Protein 2CXY (pdb70)

Foldseek 3Di:
DAFPVCLCVPDPPPCSVVVSVVQQVVVVVVDHDTGFDAQVPGRDNVVVLVVVCVVQPHLVSCVVVVCLLVSCVVRVQDNDPSSSVSSSVCCVVRPRVVCCCPVVVDDPPPPDD

GO terms:
  GO:0005634 nucleus (C, EXP)
  GO:0003677 DNA binding (F, IDA)
  GO:0005654 nucleoplasm (C, TAS)
  GO:0005515 protein binding (F, IPI)
  GO:0005654 nucleoplasm (C, IDA)
  GO:0016514 SWI/SNF complex (C, IDA)

Sequence (113 aa):
GEKITKVYELGNEPERKLWVDRYLTFEERGSPVSSLPAVGKKPLDLFRLYVCVKEIGGLAQVNKNKKWRELATNLNVGTSSSAASSLKKQYIQYLFAFECKIERGEEPPPEVF

Solvent-accessible surface area: 7143 Å² total

Structure (mmCIF, N/CA/C/O backbone):
data_2CXY
#
_entry.id   2CXY
#
_cell.length_a   68.870
_cell.length_b   68.870
_cell.length_c   46.204
_cell.angle_alpha   90.00
_cell.angle_beta   90.00
_cell.angle_gamma   120.00
#
_symmetry.space_group_name_H-M   'P 65'
#
loop_
_entity.id
_entity.type
_entity.pdbx_description
1 polymer 'BAF250b subunit'
2 water water
#
loop_
_atom_site.group_PDB
_atom_site.id
_atom_site.type_symbol
_atom_site.label_atom_id
_atom_site.label_alt_id
_atom_site.label_comp_id
_atom_site.label_asym_id
_atom_site.label_entity_id
_atom_site.label_seq_id
_atom_site.pdbx_PDB_ins_code
_atom_site.Cartn_x
_atom_site.Cartn_y
_atom_site.Cartn_z
_atom_site.occupancy
_atom_site.B_iso_or_equiv
_atom_site.auth_seq_id
_atom_site.auth_comp_id
_atom_site.auth_asym_id
_atom_site.auth_atom_id
_atom_site.pdbx_PDB_model_num
ATOM 1 N N . GLY A 1 7 ? 63.031 29.176 11.185 1.00 43.76 1 GLY A N 1
ATOM 2 C CA . GLY A 1 7 ? 64.286 28.606 10.616 1.00 42.22 1 GLY A CA 1
ATOM 3 C C . GLY A 1 7 ? 64.072 27.866 9.305 1.00 41.50 1 GLY A C 1
ATOM 4 O O . GLY A 1 7 ? 64.660 26.805 9.081 1.00 42.71 1 GLY A O 1
ATOM 5 N N . GLU A 1 8 ? 63.227 28.414 8.437 1.00 37.97 2 GLU A N 1
ATOM 6 C CA . GLU A 1 8 ? 62.958 27.787 7.144 1.00 34.68 2 GLU A CA 1
ATOM 7 C C . GLU A 1 8 ? 63.870 28.404 6.088 1.00 31.20 2 GLU A C 1
ATOM 8 O O . GLU A 1 8 ? 64.158 29.599 6.137 1.00 28.84 2 GLU A O 1
ATOM 14 N N . LYS A 1 9 ? 64.328 27.591 5.140 1.00 28.11 3 LYS A N 1
ATOM 15 C CA . LYS A 1 9 ? 65.202 28.079 4.068 1.00 26.95 3 LYS A CA 1
ATOM 16 C C . LYS A 1 9 ? 64.394 29.016 3.169 1.00 24.29 3 LYS A C 1
ATOM 17 O O . LYS A 1 9 ? 63.207 28.779 2.936 1.00 22.43 3 LYS A O 1
ATOM 23 N N . ILE A 1 10 ? 65.038 30.058 2.645 1.00 20.61 4 ILE A N 1
ATOM 24 C CA . ILE A 1 10 ? 64.336 31.019 1.787 1.00 19.88 4 ILE A CA 1
ATOM 25 C C . ILE A 1 10 ? 63.737 30.356 0.539 1.00 19.69 4 ILE A C 1
ATOM 26 O O . ILE A 1 10 ? 62.737 30.845 0.008 1.00 19.58 4 ILE A O 1
ATOM 31 N N . THR A 1 11 ? 64.313 29.240 0.085 1.00 19.35 5 THR A N 1
ATOM 32 C CA . THR A 1 11 ? 63.780 28.563 -1.101 1.00 21.09 5 THR A CA 1
ATOM 33 C C . THR A 1 11 ? 62.334 28.142 -0.883 1.00 20.77 5 THR A C 1
ATOM 34 O O . THR A 1 11 ? 61.600 27.938 -1.844 1.00 18.83 5 THR A O 1
ATOM 38 N N . LYS A 1 12 ? 61.918 28.008 0.373 1.00 20.42 6 LYS A N 1
ATOM 39 C CA . LYS A 1 12 ? 60.540 27.624 0.658 1.00 21.74 6 LYS A CA 1
ATOM 40 C C . LYS A 1 12 ? 59.548 28.642 0.109 1.00 20.20 6 LYS A C 1
ATOM 41 O O . LYS A 1 12 ? 58.384 28.313 -0.129 1.00 20.50 6 LYS A O 1
ATOM 47 N N . VAL A 1 13 ? 59.988 29.880 -0.105 1.00 18.13 7 VAL A N 1
ATOM 48 C CA . VAL A 1 13 ? 59.061 30.886 -0.604 1.00 18.01 7 VAL A CA 1
ATOM 49 C C . VAL A 1 13 ? 58.609 30.562 -2.030 1.00 18.02 7 VAL A C 1
ATOM 50 O O .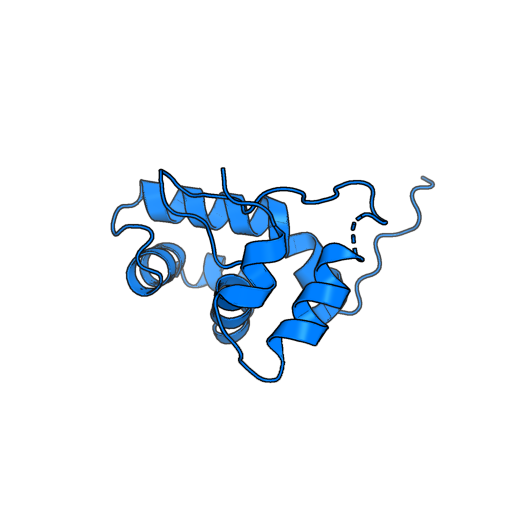 VAL A 1 13 ? 57.536 30.995 -2.450 1.00 18.75 7 VAL A O 1
ATOM 54 N N . TYR A 1 14 ? 59.409 29.800 -2.776 1.00 16.95 8 TYR A N 1
ATOM 55 C CA . TYR A 1 14 ? 58.994 29.413 -4.131 1.00 17.78 8 TYR A CA 1
ATOM 56 C C . TYR A 1 14 ? 57.911 28.345 -4.035 1.00 20.38 8 TYR A C 1
ATOM 57 O O . TYR A 1 14 ? 57.099 28.184 -4.949 1.00 21.52 8 TYR A O 1
ATOM 66 N N . GLU A 1 15 ? 57.911 27.620 -2.919 1.00 20.90 9 GLU A N 1
ATOM 67 C CA . GLU A 1 15 ? 56.989 26.505 -2.701 1.00 23.95 9 GLU A CA 1
ATOM 68 C C . GLU A 1 15 ? 55.704 26.795 -1.939 1.00 23.10 9 GLU A C 1
ATOM 69 O O . GLU A 1 15 ? 54.806 25.949 -1.921 1.00 24.71 9 GLU A O 1
ATOM 75 N N . LEU A 1 16 ? 55.606 27.959 -1.302 1.00 19.70 10 LEU A N 1
ATOM 76 C CA . LEU A 1 16 ? 54.411 28.286 -0.527 1.00 21.17 10 LEU A CA 1
ATOM 77 C C . LEU A 1 16 ? 53.146 28.457 -1.349 1.00 21.99 10 LEU A C 1
ATOM 78 O O . LEU A 1 16 ? 52.042 28.455 -0.801 1.00 24.55 10 LEU A O 1
ATOM 83 N N . GLY A 1 17 ? 53.317 28.601 -2.658 1.00 21.18 11 GLY A N 1
ATOM 84 C CA . GLY A 1 17 ? 52.197 28.750 -3.566 1.00 19.59 11 GLY A CA 1
ATOM 85 C C . GLY A 1 17 ? 52.701 28.605 -4.990 1.00 20.04 11 GLY A C 1
ATOM 86 O O . GLY A 1 17 ? 53.916 28.588 -5.221 1.00 19.87 11 GLY A O 1
ATOM 87 N N . ASN A 1 18 ? 51.793 28.475 -5.953 1.00 18.90 12 ASN A N 1
ATOM 88 C CA . ASN A 1 18 ? 52.229 28.360 -7.335 1.00 19.43 12 ASN A CA 1
ATOM 89 C C . ASN A 1 18 ? 51.526 29.370 -8.240 1.00 20.56 12 ASN A C 1
ATOM 90 O O . ASN A 1 18 ? 51.287 29.110 -9.424 1.00 20.69 12 ASN A O 1
ATOM 95 N N . GLU A 1 19 ? 51.199 30.528 -7.669 1.00 18.95 13 GLU A N 1
ATOM 96 C CA . GLU A 1 19 ? 50.583 31.609 -8.438 1.00 20.49 13 GLU A CA 1
ATOM 97 C C . GLU A 1 19 ? 51.517 31.854 -9.618 1.00 21.83 13 GLU A C 1
ATOM 98 O O . GLU A 1 19 ? 52.735 31.874 -9.454 1.00 21.04 13 GLU A O 1
ATOM 104 N N . PRO A 1 20 ? 50.966 32.063 -10.825 1.00 23.17 14 PRO A N 1
ATOM 105 C CA . PRO A 1 20 ? 51.810 32.298 -12.001 1.00 24.42 14 PRO A CA 1
ATOM 106 C C . PRO A 1 20 ? 52.908 33.355 -11.828 1.00 22.92 14 PRO A C 1
ATOM 107 O O . PRO A 1 20 ? 54.024 33.188 -12.321 1.00 25.53 14 PRO A O 1
ATOM 111 N N . GLU A 1 21 ? 52.591 34.429 -11.114 1.00 21.24 15 GLU A N 1
ATOM 112 C CA . GLU A 1 21 ? 53.534 35.520 -10.915 1.00 20.29 15 GLU A CA 1
ATOM 113 C C . GLU A 1 21 ? 54.529 35.341 -9.780 1.00 17.56 15 GLU A C 1
ATOM 114 O O . GLU A 1 21 ? 55.471 36.120 -9.666 1.00 17.29 15 GLU A O 1
ATOM 120 N N . ARG A 1 22 ? 54.346 34.319 -8.953 1.00 14.77 16 ARG A N 1
ATOM 121 C CA . ARG A 1 22 ? 55.244 34.134 -7.815 1.00 13.80 16 ARG A CA 1
ATOM 122 C C . ARG A 1 22 ? 56.699 33.900 -8.194 1.00 15.20 16 ARG A C 1
ATOM 123 O O . ARG A 1 22 ? 57.596 34.552 -7.661 1.00 15.01 16 ARG A O 1
ATOM 131 N N . LYS A 1 23 ? 56.954 32.982 -9.118 1.00 15.31 17 LYS A N 1
ATOM 132 C CA . LYS A 1 23 ? 58.342 32.702 -9.471 1.00 16.66 17 LYS A CA 1
ATOM 133 C C . LYS A 1 23 ? 59.133 33.932 -9.930 1.00 17.48 17 LYS A C 1
ATOM 134 O O . LYS A 1 23 ? 60.247 34.167 -9.440 1.00 16.99 17 LYS A O 1
ATOM 140 N N . LEU A 1 24 ? 58.576 34.720 -10.851 1.00 17.40 18 LEU A N 1
ATOM 141 C CA . LEU A 1 24 ? 59.280 35.913 -11.325 1.00 17.78 18 LEU A CA 1
ATOM 142 C C . LEU A 1 24 ? 59.473 36.910 -10.175 1.00 16.77 18 LEU A C 1
ATOM 143 O O . LEU A 1 24 ? 60.559 37.482 -10.009 1.00 17.33 18 LEU A O 1
ATOM 148 N N . TRP A 1 25 ? 58.433 37.108 -9.370 1.00 15.78 19 TRP A N 1
ATOM 149 C CA . TRP A 1 25 ? 58.547 38.051 -8.258 1.00 16.18 19 TRP A CA 1
ATOM 150 C C . TRP A 1 25 ? 59.666 37.620 -7.314 1.00 14.84 19 TRP A C 1
ATOM 151 O O . TRP A 1 25 ? 60.482 38.446 -6.890 1.00 14.02 19 TRP A O 1
ATOM 162 N N . VAL A 1 26 ? 59.715 36.334 -6.974 1.00 13.89 20 VAL A N 1
ATOM 163 C CA . VAL A 1 26 ? 60.753 35.872 -6.059 1.00 13.02 20 VAL A CA 1
ATOM 164 C C . VAL A 1 26 ? 62.133 36.010 -6.685 1.00 14.23 20 VAL A C 1
ATOM 165 O O . VAL A 1 26 ? 63.066 36.471 -6.026 1.00 14.09 20 VAL A O 1
ATOM 169 N N . ASP A 1 27 ? 62.267 35.626 -7.955 1.00 14.92 21 ASP A N 1
ATOM 170 C CA . ASP A 1 27 ? 63.564 35.771 -8.627 1.00 14.91 21 ASP A CA 1
ATOM 171 C C . ASP A 1 27 ? 64.016 37.235 -8.568 1.00 15.61 21 ASP A C 1
ATOM 172 O O . ASP A 1 27 ? 65.177 37.524 -8.265 1.00 16.96 21 ASP A O 1
ATOM 177 N N . ARG A 1 28 ? 63.112 38.163 -8.884 1.00 15.77 22 ARG A N 1
ATOM 178 C CA . ARG A 1 28 ? 63.477 39.581 -8.873 1.00 16.03 22 ARG A CA 1
ATOM 179 C C . ARG A 1 28 ? 63.823 40.056 -7.474 1.00 16.00 22 ARG A C 1
ATOM 180 O O . ARG A 1 28 ? 64.802 40.780 -7.269 1.00 16.81 22 ARG A O 1
ATOM 188 N N . TYR A 1 29 ? 63.011 39.635 -6.509 1.00 14.37 23 TYR A N 1
ATOM 189 C CA . TYR A 1 29 ? 63.214 40.033 -5.120 1.00 13.96 23 TYR A CA 1
ATOM 190 C C . TYR A 1 29 ? 64.520 39.545 -4.503 1.00 14.85 23 TYR A C 1
ATOM 191 O O . TYR A 1 29 ? 65.270 40.325 -3.903 1.00 15.52 23 TYR A O 1
ATOM 200 N N . LEU A 1 30 ? 64.806 38.254 -4.636 1.00 14.51 24 LEU A N 1
ATOM 201 C CA . LEU A 1 30 ? 66.026 37.731 -4.033 1.00 14.75 24 LEU A CA 1
ATOM 202 C C . LEU A 1 30 ? 67.282 38.299 -4.671 1.00 16.09 24 LEU A C 1
ATOM 203 O O . LEU A 1 30 ? 68.285 38.518 -3.984 1.00 17.11 24 LEU A O 1
ATOM 208 N N . THR A 1 31 ? 67.219 38.540 -5.978 1.00 17.86 25 THR A N 1
ATOM 209 C CA . THR A 1 31 ? 68.354 39.102 -6.687 1.00 18.62 25 THR A CA 1
ATOM 210 C C . THR A 1 31 ? 68.520 40.543 -6.238 1.00 19.36 25 THR A C 1
ATOM 211 O O . THR A 1 31 ? 69.637 40.995 -5.981 1.00 19.17 25 THR A O 1
ATOM 215 N N . PHE A 1 32 ? 67.408 41.263 -6.109 1.00 18.74 26 PHE A N 1
ATOM 216 C CA . PHE A 1 32 ? 67.479 42.653 -5.647 1.00 19.99 26 PHE A CA 1
ATOM 217 C C . PHE A 1 32 ? 68.170 42.702 -4.289 1.00 19.83 26 PHE A C 1
ATOM 218 O O . PHE A 1 32 ? 69.050 43.538 -4.056 1.00 22.19 26 PHE A O 1
ATOM 234 N N . GLU A 1 34 ? 70.210 40.373 -2.805 1.00 21.60 28 GLU A N 1
ATOM 235 C CA . GLU A 1 34 ? 71.601 39.941 -2.807 1.00 23.22 28 GLU A CA 1
ATOM 236 C C . GLU A 1 34 ? 72.509 41.042 -3.338 1.00 23.40 28 GLU A C 1
ATOM 237 O O . GLU A 1 34 ? 73.613 41.263 -2.820 1.00 23.63 28 GLU A O 1
ATOM 243 N N . GLU A 1 35 ? 72.040 41.752 -4.351 1.00 23.57 29 GLU A N 1
ATOM 244 C CA . GLU A 1 35 ? 72.856 42.794 -4.948 1.00 25.79 29 GLU A CA 1
ATOM 245 C C . GLU A 1 35 ? 73.001 44.064 -4.131 1.00 27.02 29 GLU A C 1
ATOM 246 O O . GLU A 1 35 ? 73.973 44.801 -4.316 1.00 27.39 29 GLU A O 1
ATOM 252 N N . ARG A 1 36 ? 72.062 44.333 -3.229 1.00 26.87 30 ARG A N 1
ATOM 253 C CA . ARG A 1 36 ? 72.179 45.545 -2.425 1.00 27.23 30 ARG A CA 1
ATOM 254 C C . ARG A 1 36 ? 72.969 45.255 -1.163 1.00 27.54 30 ARG A C 1
ATOM 255 O O . ARG A 1 36 ? 73.241 46.162 -0.377 1.00 31.18 30 ARG A O 1
ATOM 263 N N . GLY A 1 37 ? 73.342 43.995 -0.965 1.00 26.41 31 GLY A N 1
ATOM 264 C CA . GLY A 1 37 ? 74.115 43.639 0.208 1.00 27.62 31 GLY A CA 1
ATOM 265 C C . GLY A 1 37 ? 73.312 43.160 1.401 1.00 27.59 31 GLY A C 1
ATOM 266 O O . GLY A 1 37 ? 73.855 43.022 2.498 1.00 29.48 31 GLY A O 1
ATOM 267 N N . SER A 1 38 ? 72.017 42.911 1.199 1.00 27.87 32 SER A N 1
ATOM 268 C CA . SER A 1 38 ? 71.161 42.415 2.268 1.00 26.36 32 SER A CA 1
ATOM 269 C C . SER A 1 38 ? 70.505 41.111 1.814 1.00 26.59 32 SER A C 1
ATOM 270 O O . SER A 1 38 ? 69.273 40.990 1.781 1.00 25.67 32 SER A O 1
ATOM 273 N N . PRO A 1 39 ? 71.323 40.113 1.455 1.00 27.00 33 PRO A N 1
ATOM 274 C CA . PRO A 1 39 ? 70.759 38.840 1.006 1.00 25.72 33 PRO A CA 1
ATOM 275 C C . PRO A 1 39 ? 69.890 38.160 2.056 1.00 25.77 33 PRO A C 1
ATOM 276 O O . PRO A 1 39 ? 70.160 38.224 3.264 1.00 25.76 33 PRO A O 1
ATOM 280 N N . VAL A 1 40 ? 68.836 37.511 1.580 1.00 22.42 34 VAL A N 1
ATOM 281 C CA . VAL A 1 40 ? 67.916 36.801 2.453 1.00 21.96 34 VAL A CA 1
ATOM 282 C C . VAL A 1 40 ? 68.172 35.307 2.271 1.00 22.84 34 VAL A C 1
ATOM 283 O O . VAL A 1 40 ? 68.049 34.783 1.156 1.00 24.24 34 VAL A O 1
ATOM 287 N N . SER A 1 41 ? 68.527 34.620 3.354 1.00 21.91 35 SER A N 1
ATOM 288 C CA . SER A 1 41 ? 68.820 33.185 3.293 1.00 23.94 35 SER A CA 1
ATOM 289 C C . SER A 1 41 ? 67.761 32.317 3.958 1.00 21.78 35 SER A C 1
ATOM 290 O O . SER A 1 41 ? 67.620 31.134 3.643 1.00 21.67 35 SER A O 1
ATOM 293 N N . SER A 1 42 ? 67.036 32.908 4.900 1.00 21.83 36 SER A N 1
ATOM 294 C CA . SER A 1 42 ? 65.997 32.200 5.631 1.00 22.16 36 SER A CA 1
ATOM 295 C C . SER A 1 42 ? 64.699 32.981 5.511 1.00 21.38 36 SER A C 1
ATOM 296 O O . SER A 1 42 ? 64.718 34.194 5.322 1.00 20.06 36 SER A O 1
ATOM 299 N N . LEU A 1 43 ? 63.577 32.284 5.619 1.00 21.59 37 LEU A N 1
ATOM 300 C CA . LEU A 1 43 ? 62.292 32.950 5.571 1.00 23.06 37 LEU A CA 1
ATOM 301 C C . LEU A 1 43 ? 62.132 33.714 6.873 1.00 23.53 37 LEU A C 1
ATOM 302 O O . LEU A 1 43 ? 62.344 33.162 7.957 1.00 23.15 37 LEU A O 1
ATOM 307 N N . PRO A 1 44 ? 61.768 34.998 6.789 1.00 23.06 38 PRO A N 1
ATOM 308 C CA . PRO A 1 44 ? 61.576 35.824 7.982 1.00 24.27 38 PRO A CA 1
ATOM 309 C C . PRO A 1 44 ? 60.372 35.267 8.744 1.00 24.13 38 PRO A C 1
ATOM 310 O O . PRO A 1 44 ? 59.546 34.547 8.179 1.00 25.12 38 PRO A O 1
ATOM 314 N N . ALA A 1 45 ? 60.271 35.594 10.022 1.00 23.19 39 ALA A N 1
ATOM 315 C CA . ALA A 1 45 ? 59.142 35.100 10.798 1.00 23.42 39 ALA A CA 1
ATOM 316 C C . ALA A 1 45 ? 58.622 36.124 11.789 1.00 22.98 39 ALA A C 1
ATOM 317 O O . ALA A 1 45 ? 59.293 37.099 12.117 1.00 25.01 39 ALA A O 1
ATOM 319 N N . VAL A 1 46 ? 57.387 35.913 12.220 1.00 21.21 40 VAL A N 1
ATOM 320 C CA . VAL A 1 46 ? 56.780 36.747 13.243 1.00 21.64 40 VAL A CA 1
ATOM 321 C C . VAL A 1 46 ? 56.404 35.647 14.214 1.00 21.83 40 VAL A C 1
ATOM 322 O O . VAL A 1 46 ? 55.593 34.788 13.882 1.00 20.73 40 VAL A O 1
ATOM 326 N N . GLY A 1 47 ? 57.034 35.637 15.384 1.00 24.39 41 GLY A N 1
ATOM 327 C CA . GLY A 1 47 ? 56.746 34.585 16.345 1.00 25.00 41 GLY A CA 1
ATOM 328 C C . GLY A 1 47 ? 57.228 33.272 15.756 1.00 25.96 41 GLY A C 1
ATOM 329 O O . GLY A 1 47 ? 58.379 33.161 15.334 1.00 26.45 41 GLY 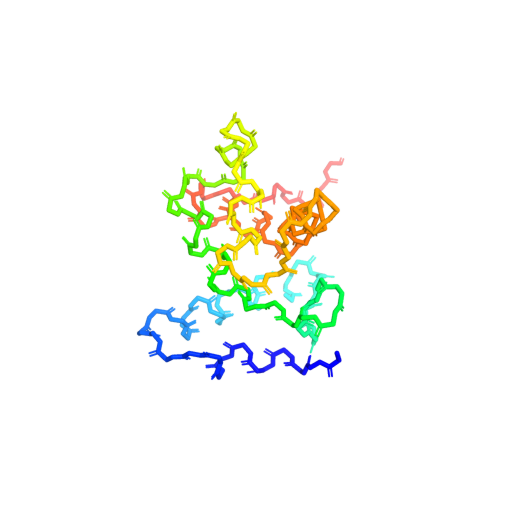A O 1
ATOM 330 N N . LYS A 1 48 ? 56.352 32.274 15.708 1.00 25.39 42 LYS A N 1
ATOM 331 C CA . LYS A 1 48 ? 56.727 30.979 15.157 1.00 25.56 42 LYS A CA 1
ATOM 332 C C . LYS A 1 48 ? 56.129 30.789 13.774 1.00 24.22 42 LYS A C 1
ATOM 333 O O . LYS A 1 48 ? 56.038 29.665 13.265 1.00 24.62 42 LYS A O 1
ATOM 339 N N . LYS A 1 49 ? 55.726 31.895 13.157 1.00 22.51 43 LYS A N 1
ATOM 340 C CA . LYS A 1 49 ? 55.148 31.822 11.831 1.00 22.29 43 LYS A CA 1
ATOM 341 C C . LYS A 1 49 ? 56.062 32.322 10.711 1.00 22.45 43 LYS A C 1
ATOM 342 O O . LYS A 1 49 ? 56.409 33.497 10.666 1.00 22.55 43 LYS A O 1
ATOM 348 N N . PRO A 1 50 ? 56.467 31.426 9.802 1.00 22.48 44 PRO A N 1
ATOM 349 C CA . PRO A 1 50 ? 57.330 31.809 8.677 1.00 22.33 44 PRO A CA 1
ATOM 350 C C . PRO A 1 50 ? 56.472 32.701 7.789 1.00 21.18 44 PRO A C 1
ATOM 351 O O . PRO A 1 50 ? 55.309 32.393 7.520 1.00 21.74 44 PRO A O 1
ATOM 355 N N . LEU A 1 51 ? 57.033 33.812 7.339 1.00 19.91 45 LEU A N 1
ATOM 356 C CA . LEU A 1 51 ? 56.284 34.755 6.515 1.00 19.51 45 LEU A CA 1
ATOM 357 C C . LEU A 1 51 ? 56.369 34.531 5.016 1.00 19.79 45 LEU A C 1
ATOM 358 O O . LEU A 1 51 ? 57.458 34.543 4.453 1.00 19.78 45 LEU A O 1
ATOM 363 N N . ASP A 1 52 ? 55.221 34.335 4.374 1.00 19.64 46 ASP A N 1
ATOM 364 C CA . ASP A 1 52 ? 55.193 34.172 2.919 1.00 19.59 46 ASP A CA 1
ATOM 365 C C . ASP A 1 52 ? 55.378 35.593 2.375 1.00 17.76 46 ASP A C 1
ATOM 366 O O . ASP A 1 52 ? 54.410 36.345 2.215 1.00 17.97 46 ASP A O 1
ATOM 371 N N . LEU A 1 53 ? 56.623 35.965 2.096 1.00 18.09 47 LEU A N 1
ATOM 372 C CA . LEU A 1 53 ? 56.896 37.326 1.627 1.00 17.99 47 LEU A CA 1
ATOM 373 C C . LEU A 1 53 ? 56.161 37.742 0.361 1.00 17.87 47 LEU A C 1
ATOM 374 O O . LEU A 1 53 ? 55.809 38.914 0.204 1.00 17.49 47 LEU A O 1
ATOM 379 N N . PHE A 1 54 ? 55.926 36.796 -0.547 1.00 15.90 48 PHE A N 1
ATOM 380 C CA . PHE A 1 54 ? 55.215 37.125 -1.771 1.00 16.03 48 PHE A CA 1
ATOM 381 C C . PHE A 1 54 ? 53.768 37.508 -1.436 1.00 15.57 48 PHE A C 1
ATOM 382 O O . PHE A 1 54 ? 53.273 38.533 -1.908 1.00 16.57 48 PHE A O 1
ATOM 390 N N . ARG A 1 55 ? 53.085 36.693 -0.626 1.00 16.35 49 ARG A N 1
ATOM 391 C CA . ARG A 1 55 ? 51.693 37.001 -0.267 1.00 18.67 49 ARG A CA 1
ATOM 392 C C . ARG A 1 55 ? 51.598 38.320 0.483 1.00 17.40 49 ARG A C 1
ATOM 393 O O . ARG A 1 55 ? 50.708 39.126 0.243 1.00 18.26 49 ARG A O 1
ATOM 401 N N . LEU A 1 56 ? 52.531 38.544 1.396 1.00 15.66 50 LEU A N 1
ATOM 402 C CA . LEU A 1 56 ? 52.517 39.781 2.159 1.00 16.89 50 LEU A CA 1
ATOM 403 C C . LEU A 1 56 ? 52.671 40.979 1.216 1.00 16.39 50 LEU A C 1
ATOM 404 O O . LEU A 1 56 ? 51.961 41.981 1.333 1.00 16.25 50 LEU A O 1
ATOM 409 N N . TYR A 1 57 ? 53.597 40.875 0.270 1.00 16.55 51 TYR A N 1
ATOM 410 C CA . TYR A 1 57 ? 53.806 41.961 -0.669 1.00 15.90 51 TYR A CA 1
ATOM 411 C C . TYR A 1 57 ? 52.552 42.231 -1.500 1.00 16.73 51 TYR A C 1
ATOM 412 O O . TYR A 1 57 ? 52.170 43.384 -1.716 1.00 17.89 51 TYR A O 1
ATOM 421 N N . VAL A 1 58 ? 51.929 41.161 -1.977 1.00 17.68 52 VAL A N 1
ATOM 422 C CA . VAL A 1 58 ? 50.724 41.269 -2.788 1.00 19.38 52 VAL A CA 1
ATOM 423 C C . VAL A 1 58 ? 49.570 41.892 -2.002 1.00 19.22 52 VAL A C 1
ATOM 424 O O . VAL A 1 58 ? 48.862 42.750 -2.511 1.00 19.20 52 VAL A O 1
ATOM 428 N N . CYS A 1 59 ? 49.391 41.470 -0.757 1.00 19.64 53 CYS A N 1
ATOM 429 C CA . CYS A 1 59 ? 48.320 42.013 0.069 1.00 20.80 53 CYS A CA 1
ATOM 430 C C . CYS A 1 59 ? 48.554 43.485 0.394 1.00 20.57 53 CYS A C 1
ATOM 431 O O . CYS A 1 59 ? 47.619 44.287 0.386 1.00 21.20 53 CYS A O 1
ATOM 434 N N . VAL A 1 60 ? 49.798 43.860 0.666 1.00 18.68 54 VAL A N 1
ATOM 435 C CA . VAL A 1 60 ? 50.087 45.250 0.960 1.00 17.82 54 VAL A CA 1
ATOM 436 C C . VAL A 1 60 ? 49.906 46.092 -0.301 1.00 19.22 54 VAL A C 1
ATOM 437 O O . VAL A 1 60 ? 49.436 47.235 -0.241 1.00 20.00 54 VAL A O 1
ATOM 441 N N . LYS A 1 61 ? 50.260 45.520 -1.449 1.00 20.63 55 LYS A N 1
ATOM 442 C CA . LYS A 1 61 ? 50.119 46.232 -2.711 1.00 22.72 55 LYS A CA 1
ATOM 443 C C . LYS A 1 61 ? 48.640 46.500 -2.985 1.00 24.93 55 LYS A C 1
ATOM 444 O O . LYS A 1 61 ? 48.279 47.555 -3.510 1.00 25.15 55 LYS A O 1
ATOM 450 N N . GLU A 1 62 ? 47.787 45.546 -2.624 1.00 25.60 56 GLU A N 1
ATOM 451 C CA . GLU A 1 62 ? 46.346 45.706 -2.826 1.00 28.23 56 GLU A CA 1
ATOM 452 C C . GLU A 1 62 ? 45.841 46.938 -2.083 1.00 27.76 56 GLU A C 1
ATOM 453 O O . GLU A 1 62 ? 44.993 47.675 -2.595 1.00 28.88 56 GLU A O 1
ATOM 459 N N . ILE A 1 63 ? 46.367 47.157 -0.879 1.00 25.85 57 ILE A N 1
ATOM 460 C CA . ILE A 1 63 ? 45.977 48.302 -0.060 1.00 25.89 57 ILE A CA 1
ATOM 461 C C . ILE A 1 63 ? 46.599 49.582 -0.614 1.00 26.13 57 ILE A C 1
ATOM 462 O O . ILE A 1 63 ? 46.041 50.672 -0.461 1.00 27.99 57 ILE A O 1
ATOM 467 N N . GLY A 1 64 ? 47.751 49.452 -1.263 1.00 24.90 58 GLY A N 1
ATOM 468 C CA . GLY A 1 64 ? 48.391 50.622 -1.837 1.00 24.37 58 GLY A CA 1
ATOM 469 C C . GLY A 1 64 ? 49.800 50.910 -1.362 1.00 23.36 58 GLY A C 1
ATOM 470 O O . GLY A 1 64 ? 50.307 52.010 -1.580 1.00 24.13 58 GLY A O 1
ATOM 471 N N . GLY A 1 65 ? 50.430 49.933 -0.712 1.00 21.22 59 GLY A N 1
ATOM 472 C CA . GLY A 1 65 ? 51.795 50.118 -0.236 1.00 20.46 59 GLY A CA 1
ATOM 473 C C . GLY A 1 65 ? 51.922 50.527 1.222 1.00 18.08 59 GLY A C 1
ATOM 474 O O . GLY A 1 65 ? 50.934 50.861 1.880 1.00 18.69 59 GLY A O 1
ATOM 475 N N . LEU A 1 66 ? 53.154 50.517 1.723 1.00 18.05 60 LEU A N 1
ATOM 476 C CA . LEU A 1 66 ? 53.433 50.867 3.110 1.00 16.31 60 LEU A CA 1
ATOM 477 C C . LEU A 1 66 ? 52.734 52.128 3.612 1.00 16.89 60 LEU A C 1
ATOM 478 O O . LEU A 1 66 ? 52.076 52.111 4.650 1.00 16.71 60 LEU A O 1
ATOM 483 N N . ALA A 1 67 ? 52.892 53.229 2.885 1.00 16.62 61 ALA A N 1
ATOM 484 C CA . ALA A 1 67 ? 52.301 54.489 3.316 1.00 17.38 61 ALA A CA 1
ATOM 485 C C . ALA A 1 67 ? 50.798 54.397 3.472 1.00 17.02 61 ALA A C 1
ATOM 486 O O . ALA A 1 67 ? 50.239 54.951 4.418 1.00 17.84 61 ALA A O 1
ATOM 488 N N . GLN A 1 68 ? 50.148 53.701 2.541 1.00 17.78 62 GLN A N 1
ATOM 489 C CA . GLN A 1 68 ? 48.701 53.538 2.586 1.00 19.11 62 GLN A CA 1
ATOM 490 C C . GLN A 1 68 ? 48.265 52.625 3.733 1.00 19.09 62 GLN A C 1
ATOM 491 O O . GLN A 1 68 ? 47.250 52.880 4.375 1.00 18.03 62 GLN A O 1
ATOM 497 N N . VAL A 1 69 ? 49.019 51.559 3.996 1.00 17.96 63 VAL A N 1
ATOM 498 C CA . VAL A 1 69 ? 48.652 50.674 5.095 1.00 17.84 63 VAL A CA 1
ATOM 499 C C . VAL A 1 69 ? 48.774 51.452 6.403 1.00 18.48 63 VAL A C 1
ATOM 500 O O . VAL A 1 69 ? 47.948 51.300 7.306 1.00 18.53 63 VAL A O 1
ATOM 504 N N . ASN A 1 70 ? 49.800 52.300 6.497 1.00 17.92 64 ASN A N 1
ATOM 505 C CA . ASN A 1 70 ? 50.015 53.104 7.698 1.00 18.49 64 ASN A CA 1
ATOM 506 C C . ASN A 1 70 ? 48.883 54.102 7.905 1.00 20.84 64 ASN A C 1
ATOM 507 O O . ASN A 1 70 ? 48.342 54.218 9.005 1.00 20.61 64 ASN A O 1
ATOM 512 N N . LYS A 1 71 ? 48.536 54.821 6.845 1.00 21.34 65 LYS A N 1
ATOM 513 C CA . LYS A 1 71 ? 47.484 55.830 6.917 1.00 23.98 65 LYS A CA 1
ATOM 514 C C . LYS A 1 71 ? 46.144 55.223 7.301 1.00 25.27 65 LYS A C 1
ATOM 515 O O . LYS A 1 71 ? 45.429 55.762 8.151 1.00 26.93 65 LYS A O 1
ATOM 521 N N . ASN A 1 72 ? 45.809 54.101 6.675 1.00 23.35 66 ASN A N 1
ATOM 522 C CA . ASN A 1 72 ? 44.544 53.432 6.932 1.00 25.06 66 ASN A CA 1
ATOM 523 C C . ASN A 1 72 ? 44.543 52.506 8.144 1.00 24.51 66 ASN A C 1
ATOM 524 O O . ASN A 1 72 ? 43.521 51.905 8.465 1.00 24.72 66 ASN A O 1
ATOM 529 N N . LYS A 1 73 ? 45.684 52.417 8.819 1.00 23.54 67 LYS A N 1
ATOM 530 C CA . LYS A 1 73 ? 45.833 51.589 10.011 1.00 23.84 67 LYS A CA 1
ATOM 531 C C . LYS A 1 73 ? 45.343 50.170 9.738 1.00 23.53 67 LYS A C 1
ATOM 532 O O . LYS A 1 73 ? 44.510 49.628 10.468 1.00 23.01 67 LYS A O 1
ATOM 538 N N . LYS A 1 74 ? 45.891 49.567 8.689 1.00 19.35 68 LYS A N 1
ATOM 539 C CA . LYS A 1 74 ? 45.492 48.231 8.291 1.00 18.70 68 LYS A CA 1
ATOM 540 C C . LYS A 1 74 ? 46.430 47.092 8.675 1.00 16.89 68 LYS A C 1
ATOM 541 O O . LYS A 1 74 ? 46.227 45.967 8.228 1.00 16.39 68 LYS A O 1
ATOM 547 N N . TRP A 1 75 ? 47.438 47.356 9.502 1.00 16.40 69 TRP A N 1
ATOM 548 C CA . TRP A 1 75 ? 48.354 46.277 9.889 1.00 15.60 69 TRP A CA 1
ATOM 549 C C . TRP A 1 75 ? 47.694 45.157 10.702 1.00 17.08 69 TRP A C 1
ATOM 550 O O . TRP A 1 75 ? 48.040 43.990 10.545 1.00 16.41 69 TRP A O 1
ATOM 561 N N . ARG A 1 76 ? 46.736 45.506 11.553 1.00 17.51 70 ARG A N 1
ATOM 562 C CA . ARG A 1 76 ? 46.056 44.485 12.348 1.00 18.67 70 ARG A CA 1
ATOM 563 C C . ARG A 1 76 ? 45.169 43.623 11.448 1.00 17.78 70 ARG A C 1
ATOM 564 O O . ARG A 1 76 ? 45.056 42.409 11.649 1.00 18.13 70 ARG A O 1
ATOM 572 N N . GLU A 1 77 ? 44.544 44.240 10.449 1.00 17.12 71 GLU A N 1
ATOM 573 C CA . GLU A 1 77 ? 43.708 43.498 9.517 1.00 17.84 71 GLU A CA 1
ATOM 574 C C . GLU A 1 77 ? 44.610 42.535 8.753 1.00 17.77 71 GLU A C 1
ATOM 575 O O . GLU A 1 77 ? 44.286 41.357 8.589 1.00 17.33 71 GLU A O 1
ATOM 581 N N . LEU A 1 78 ? 45.753 43.029 8.280 1.00 15.70 72 LEU A N 1
ATOM 582 C CA . LEU A 1 78 ? 46.667 42.158 7.548 1.00 15.62 72 LEU A CA 1
ATOM 583 C C . LEU A 1 78 ? 47.185 41.000 8.397 1.00 15.28 72 LEU A C 1
ATOM 584 O O . LEU A 1 78 ? 47.232 39.863 7.931 1.00 16.25 72 LEU A O 1
ATOM 589 N N . ALA A 1 79 ? 47.571 41.276 9.637 1.00 14.27 73 ALA A N 1
ATO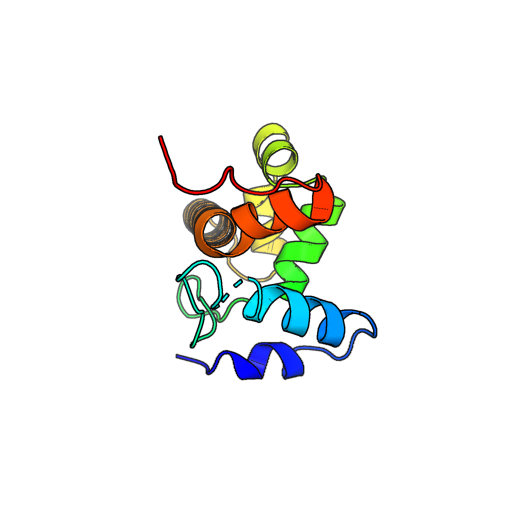M 590 C CA . ALA A 1 79 ? 48.092 40.219 10.505 1.00 15.78 73 ALA A CA 1
ATOM 591 C C . ALA A 1 79 ? 46.993 39.185 10.774 1.00 16.23 73 ALA A C 1
ATOM 592 O O . ALA A 1 79 ? 47.254 37.979 10.817 1.00 15.42 73 ALA A O 1
ATOM 594 N N . THR A 1 80 ? 45.760 39.661 10.934 1.00 15.81 74 THR A N 1
ATOM 595 C CA . THR A 1 80 ? 44.634 38.761 11.180 1.00 15.49 74 THR A CA 1
ATOM 596 C C . THR A 1 80 ? 44.373 37.889 9.955 1.00 15.97 74 THR A C 1
ATOM 597 O O . THR A 1 80 ? 44.282 36.658 10.057 1.00 15.92 74 THR A O 1
ATOM 601 N N . ASN A 1 81 ? 44.283 38.522 8.790 1.00 16.88 75 ASN A N 1
ATOM 602 C CA . ASN A 1 81 ? 44.001 37.806 7.551 1.00 17.08 75 ASN A CA 1
ATOM 603 C C . ASN A 1 81 ? 45.110 36.868 7.080 1.00 17.99 75 ASN A C 1
ATOM 604 O O . ASN A 1 81 ? 44.842 35.898 6.364 1.00 20.07 75 ASN A O 1
ATOM 609 N N . LEU A 1 82 ? 46.349 37.136 7.490 1.00 17.85 76 LEU A N 1
ATOM 610 C CA . LEU A 1 82 ? 47.475 36.283 7.112 1.00 17.60 76 LEU A CA 1
ATOM 611 C C . LEU A 1 82 ? 47.790 35.259 8.209 1.00 17.99 76 LEU A C 1
ATOM 612 O O . LEU A 1 82 ? 48.782 34.535 8.136 1.00 19.90 76 LEU A O 1
ATOM 617 N N . ASN A 1 83 ? 46.937 35.202 9.224 1.00 19.23 77 ASN A N 1
ATOM 618 C CA . ASN A 1 83 ? 47.105 34.264 10.341 1.00 20.58 77 ASN A CA 1
ATOM 619 C C . ASN A 1 83 ? 48.413 34.454 11.107 1.00 20.56 77 ASN A C 1
ATOM 620 O O . ASN A 1 83 ? 49.002 33.493 11.624 1.00 21.34 77 ASN A O 1
ATOM 625 N N . VAL A 1 84 ? 48.862 35.701 11.183 1.00 19.44 78 VAL A N 1
ATOM 626 C CA . VAL A 1 84 ? 50.069 36.032 11.916 1.00 19.34 78 VAL A CA 1
ATOM 627 C C . VAL A 1 84 ? 49.683 36.271 13.373 1.00 20.21 78 VAL A C 1
ATOM 628 O O . VAL A 1 84 ? 50.439 35.972 14.289 1.00 20.26 78 VAL A O 1
ATOM 632 N N . GLY A 1 85 ? 48.497 36.822 13.589 1.00 20.28 79 GLY A N 1
ATOM 633 C CA . GLY A 1 85 ? 48.068 37.089 14.947 1.00 21.08 79 GLY A CA 1
ATOM 634 C C . GLY A 1 85 ? 47.001 38.151 14.931 1.00 21.72 79 GLY A C 1
ATOM 635 O O . GLY A 1 85 ? 46.854 38.879 13.950 1.00 20.68 79 GLY A O 1
ATOM 636 N N . THR A 1 86 ? 46.253 38.245 16.021 1.00 23.06 80 T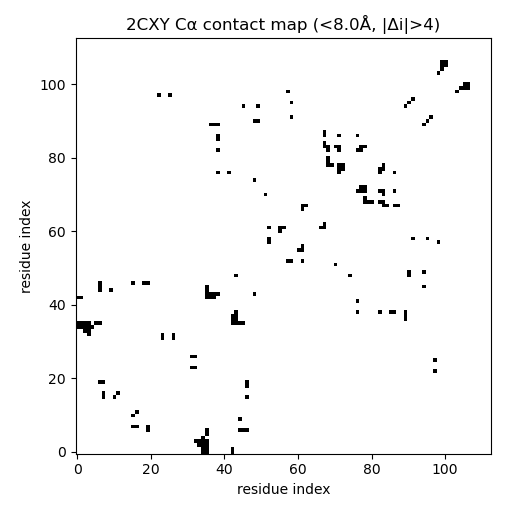HR A N 1
ATOM 637 C CA . THR A 1 86 ? 45.175 39.216 16.103 1.00 23.80 80 THR A CA 1
ATOM 638 C C . THR A 1 86 ? 45.489 40.323 17.082 1.00 24.00 80 THR A C 1
ATOM 639 O O . THR A 1 86 ? 44.681 41.232 17.278 1.00 23.33 80 THR A O 1
ATOM 643 N N . SER A 1 87 ? 46.667 40.253 17.689 1.00 23.51 81 SER A N 1
ATOM 644 C CA . SER A 1 87 ? 47.059 41.254 18.670 1.00 23.84 81 SER A CA 1
ATOM 645 C C . SER A 1 87 ? 47.737 42.478 18.079 1.00 25.41 81 SER A C 1
ATOM 646 O O . SER A 1 87 ? 48.151 42.492 16.915 1.00 23.80 81 SER A O 1
ATOM 649 N N . SER A 1 88 ? 47.837 43.513 18.906 1.00 24.91 82 SER A N 1
ATOM 650 C CA . SER A 1 88 ? 48.482 44.750 18.508 1.00 26.27 82 SER A CA 1
ATOM 651 C C . SER A 1 88 ? 49.971 44.463 18.291 1.00 25.22 82 SER A C 1
ATOM 652 O O . SER A 1 88 ? 50.598 45.045 17.402 1.00 24.38 82 SER A O 1
ATOM 655 N N . SER A 1 89 ? 50.537 43.559 19.089 1.00 24.68 83 SER A N 1
ATOM 656 C CA . SER A 1 89 ? 51.955 43.221 18.943 1.00 24.22 83 SER A CA 1
ATOM 657 C C . SER A 1 89 ? 52.234 42.457 17.647 1.00 23.36 83 SER A C 1
ATOM 658 O O . SER A 1 89 ? 53.275 42.666 17.019 1.00 22.31 83 SER A O 1
ATOM 661 N N . ALA A 1 90 ? 51.313 41.590 17.229 1.00 20.60 84 ALA A N 1
ATOM 662 C CA . ALA A 1 90 ? 51.512 40.848 15.982 1.00 20.23 84 ALA A CA 1
ATOM 663 C C . ALA A 1 90 ? 51.491 41.835 14.818 1.00 18.48 84 ALA A C 1
ATOM 664 O O . ALA A 1 90 ? 52.271 41.714 13.878 1.00 18.93 84 ALA A O 1
ATOM 666 N N . ALA A 1 91 ? 50.594 42.811 14.890 1.00 17.71 85 ALA A N 1
ATOM 667 C CA . ALA A 1 91 ? 50.475 43.819 13.842 1.00 17.38 85 ALA A CA 1
ATOM 668 C C . ALA A 1 91 ? 51.773 44.626 13.736 1.00 18.55 85 ALA A C 1
ATOM 669 O O . ALA A 1 91 ? 52.272 44.868 12.636 1.00 17.59 85 ALA A O 1
ATOM 671 N N . SER A 1 92 ? 52.308 45.052 14.877 1.00 18.63 86 SER A N 1
ATOM 672 C CA . SER A 1 92 ? 53.544 45.823 14.870 1.00 19.24 86 SER A CA 1
ATOM 673 C C . SER A 1 92 ? 54.720 44.980 14.384 1.00 17.41 86 SER A C 1
ATOM 674 O O . SER A 1 92 ? 55.607 45.490 13.695 1.00 18.27 86 SER A O 1
ATOM 677 N N . SER A 1 93 ? 54.739 43.700 14.739 1.00 17.34 87 SER A N 1
ATOM 678 C CA . SER A 1 93 ? 55.824 42.835 14.288 1.00 17.71 87 SER A CA 1
ATOM 679 C C . SER A 1 93 ? 55.742 42.640 12.779 1.00 16.96 87 SER A C 1
ATOM 680 O O . SER A 1 93 ? 56.772 42.598 12.106 1.00 16.45 87 SER A O 1
ATOM 683 N N . LEU A 1 94 ? 54.528 42.514 12.248 1.00 15.95 88 LEU A N 1
ATOM 684 C CA . LEU A 1 94 ? 54.368 42.332 10.801 1.00 14.71 88 LEU A CA 1
ATOM 685 C C . LEU A 1 94 ? 54.827 43.587 10.064 1.00 15.06 88 LEU A C 1
ATOM 686 O O . LEU A 1 94 ? 55.524 43.507 9.046 1.00 14.49 88 LEU A O 1
ATOM 691 N N . LYS A 1 95 ? 54.440 44.752 10.576 1.00 14.00 89 LYS A N 1
ATOM 692 C CA . LYS A 1 95 ? 54.841 46.011 9.954 1.00 13.87 89 LYS A CA 1
ATOM 693 C C . LYS A 1 95 ? 56.379 46.101 9.928 1.00 14.31 89 LYS A C 1
ATOM 694 O O . LYS A 1 95 ? 56.980 46.510 8.922 1.00 14.79 89 LYS A O 1
ATOM 700 N N . LYS A 1 96 ? 57.013 45.706 11.028 1.00 14.77 90 LYS A N 1
ATOM 701 C CA . LYS A 1 96 ? 58.464 45.745 11.132 1.00 16.67 90 LYS A CA 1
ATOM 702 C C . LYS A 1 96 ? 59.103 44.853 10.069 1.00 16.31 90 LYS A C 1
ATOM 703 O O . LYS A 1 96 ? 60.054 45.252 9.398 1.00 16.08 90 LYS A O 1
ATOM 709 N N . GLN A 1 97 ? 58.574 43.647 9.904 1.00 13.50 91 GLN A N 1
ATOM 710 C CA . GLN A 1 97 ? 59.131 42.745 8.912 1.00 13.32 91 GLN A CA 1
ATOM 711 C C . GLN A 1 97 ? 58.911 43.285 7.503 1.00 12.31 91 GLN A C 1
ATOM 712 O O . GLN A 1 97 ? 59.772 43.088 6.638 1.00 12.29 91 GLN A O 1
ATOM 718 N N . TYR A 1 98 ? 57.786 43.964 7.248 1.00 12.03 92 TYR A N 1
ATOM 719 C CA . TYR A 1 98 ? 57.564 44.509 5.907 1.00 12.59 92 TYR A CA 1
ATOM 720 C C . TYR A 1 98 ? 58.596 45.599 5.642 1.00 13.41 92 TYR A C 1
ATOM 721 O O . TYR A 1 98 ? 59.184 45.660 4.565 1.00 13.51 92 TYR A O 1
ATOM 730 N N . ILE A 1 99 ? 58.832 46.454 6.630 1.00 12.00 93 ILE A N 1
ATOM 731 C CA . ILE A 1 99 ? 59.793 47.536 6.445 1.00 12.95 93 ILE A CA 1
ATOM 732 C C . ILE A 1 99 ? 61.198 46.979 6.219 1.00 13.50 93 ILE A C 1
ATOM 733 O O . ILE A 1 99 ? 61.925 47.411 5.312 1.00 14.28 93 ILE A O 1
ATOM 738 N N . GLN A 1 100 ? 61.571 46.008 7.032 1.00 13.20 94 GLN A N 1
ATOM 739 C CA . GLN A 1 100 ? 62.896 45.421 6.947 1.00 13.71 94 GLN A CA 1
ATOM 740 C C . GLN A 1 100 ? 63.175 44.626 5.678 1.00 14.32 94 GLN A C 1
ATOM 741 O O . GLN A 1 100 ? 64.257 44.736 5.096 1.00 14.84 94 GLN A O 1
ATOM 747 N N . TYR A 1 101 ? 62.200 43.830 5.248 1.00 12.28 95 TYR A N 1
ATOM 748 C CA . TYR A 1 101 ? 62.398 42.967 4.087 1.00 12.88 95 TYR A CA 1
ATOM 749 C C . TYR A 1 101 ? 61.813 43.380 2.758 1.00 12.28 95 TYR A C 1
ATOM 750 O O . TYR A 1 101 ? 62.317 42.963 1.706 1.00 12.63 95 TYR A O 1
ATOM 759 N N . LEU A 1 102 ? 60.781 44.212 2.779 1.00 11.66 96 LEU A N 1
ATOM 760 C CA . LEU A 1 102 ? 60.096 44.533 1.546 1.00 12.60 96 LEU A CA 1
ATOM 761 C C . LEU A 1 102 ? 59.964 45.970 1.107 1.00 12.22 96 LEU A C 1
ATOM 762 O O . LEU A 1 102 ? 59.727 46.215 -0.075 1.00 12.88 96 LEU A O 1
ATOM 767 N N . PHE A 1 103 ? 60.103 46.925 2.023 1.00 12.99 97 PHE A N 1
ATOM 768 C CA . PHE A 1 103 ? 59.875 48.304 1.610 1.00 13.82 97 PHE A CA 1
ATOM 769 C C . PHE A 1 103 ? 60.850 48.836 0.560 1.00 15.04 97 PHE A C 1
ATOM 770 O O . PHE A 1 103 ? 60.424 49.510 -0.366 1.00 15.02 97 PHE A O 1
ATOM 778 N N . ALA A 1 104 ? 62.136 48.523 0.675 1.00 14.87 98 ALA A N 1
ATOM 779 C CA . ALA A 1 104 ? 63.077 49.006 -0.336 1.00 15.05 98 ALA A CA 1
ATOM 780 C C . ALA A 1 104 ? 62.687 48.441 -1.706 1.00 16.72 98 ALA A C 1
ATOM 781 O O . ALA A 1 104 ? 62.786 49.134 -2.728 1.00 16.86 98 ALA A O 1
ATOM 783 N N . PHE A 1 105 ? 62.236 47.187 -1.728 1.00 15.60 99 PHE A N 1
ATOM 784 C CA . PHE A 1 105 ? 61.821 46.545 -2.972 1.00 17.20 99 PHE A CA 1
ATOM 785 C C . PHE A 1 105 ? 60.558 47.221 -3.519 1.00 17.39 99 PHE A C 1
ATOM 786 O O . PHE A 1 105 ? 60.441 47.449 -4.717 1.00 19.16 99 PHE A O 1
ATOM 794 N N . GLU A 1 106 ? 59.618 47.544 -2.631 1.00 16.55 100 GLU A N 1
ATOM 795 C CA . GLU A 1 106 ? 58.383 48.218 -3.031 1.00 16.95 100 GLU A CA 1
ATOM 796 C C . GLU A 1 106 ? 58.745 49.509 -3.758 1.00 18.39 100 GLU A C 1
ATOM 797 O O . GLU A 1 106 ? 58.173 49.819 -4.804 1.00 19.38 100 GLU A O 1
ATOM 803 N N . CYS A 1 107 ? 59.696 50.255 -3.203 1.00 18.78 101 CYS A N 1
ATOM 804 C CA . CYS A 1 107 ? 60.110 51.513 -3.812 1.00 20.56 101 CYS A CA 1
ATOM 805 C C . CYS A 1 107 ? 60.673 51.281 -5.207 1.00 24.59 101 CYS A C 1
ATOM 806 O O . CYS A 1 107 ? 60.336 51.996 -6.150 1.00 25.09 101 CYS A O 1
ATOM 809 N N . LYS A 1 108 ? 61.516 50.267 -5.347 1.00 25.19 102 LYS A N 1
ATOM 810 C CA . LYS A 1 108 ? 62.101 49.951 -6.644 1.00 28.19 102 LYS A CA 1
ATOM 811 C C . LYS A 1 108 ? 61.080 49.480 -7.685 1.00 30.30 102 LYS A C 1
ATOM 812 O O . LYS A 1 108 ? 61.076 49.957 -8.826 1.00 30.92 102 LYS A O 1
ATOM 818 N N . ILE A 1 109 ? 60.216 48.550 -7.290 1.00 30.84 103 ILE A N 1
ATOM 819 C CA . ILE A 1 109 ? 59.210 47.971 -8.180 1.00 33.81 103 ILE A CA 1
ATOM 820 C C . ILE A 1 109 ? 57.976 48.814 -8.486 1.00 3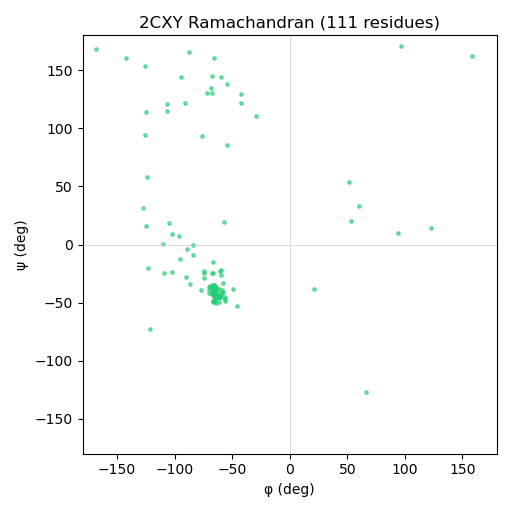5.61 103 ILE A C 1
ATOM 821 O O . ILE A 1 109 ? 57.494 48.820 -9.621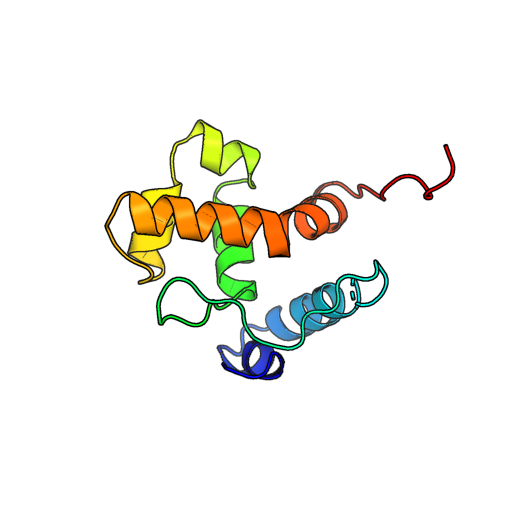 1.00 36.24 103 ILE A O 1
ATOM 826 N N . GLU A 1 110 ? 57.460 49.519 -7.486 1.00 36.60 104 GLU A N 1
ATOM 827 C CA . GLU A 1 110 ? 56.252 50.315 -7.679 1.00 37.57 104 GLU A CA 1
ATOM 828 C C . GLU A 1 110 ? 56.489 51.746 -8.133 1.00 37.72 104 GLU A C 1
ATOM 829 O O . GLU A 1 110 ? 55.638 52.335 -8.801 1.00 38.62 104 GLU A O 1
ATOM 835 N N . ARG A 1 111 ? 57.638 52.306 -7.785 1.00 38.01 105 ARG A N 1
ATOM 836 C CA . ARG A 1 111 ? 57.920 53.688 -8.148 1.00 39.64 105 ARG A CA 1
ATOM 837 C C . ARG A 1 111 ? 59.217 53.903 -8.926 1.00 41.74 105 ARG A C 1
ATOM 838 O O . ARG A 1 111 ? 59.705 55.030 -9.044 1.00 41.99 105 ARG A O 1
ATOM 846 N N . GLY A 1 112 ? 59.765 52.823 -9.471 1.00 43.50 106 GLY A N 1
ATOM 847 C CA . GLY A 1 112 ? 60.992 52.931 -10.236 1.00 46.84 106 GLY A CA 1
ATOM 848 C C . GLY A 1 112 ? 62.094 53.630 -9.465 1.00 49.25 106 GLY A C 1
ATOM 849 O O . GLY A 1 112 ? 63.048 54.136 -10.055 1.00 49.15 106 GLY A O 1
ATOM 850 N N . GLU A 1 113 ? 61.968 53.664 -8.143 1.00 51.63 107 GLU A N 1
ATOM 851 C CA . GLU A 1 113 ? 62.977 54.308 -7.317 1.00 55.08 107 GLU A CA 1
ATOM 852 C C . GLU A 1 113 ? 64.270 53.504 -7.389 1.00 56.80 107 GLU A C 1
ATOM 853 O O . GLU A 1 113 ? 64.262 52.285 -7.216 1.00 56.87 107 GLU A O 1
ATOM 859 N N . GLU A 1 114 ? 65.379 54.182 -7.655 1.00 59.15 108 GLU A N 1
ATOM 860 C CA . GLU A 1 114 ? 66.665 53.503 -7.719 1.00 61.57 108 GLU A CA 1
ATOM 861 C C . GLU A 1 114 ? 67.623 54.195 -6.766 1.00 62.87 108 GLU A C 1
ATOM 862 O O . GLU A 1 114 ? 68.260 55.184 -7.127 1.00 63.36 108 GLU A O 1
ATOM 868 N N . PRO A 1 115 ? 67.707 53.671 -5.545 1.00 64.17 109 PRO A N 1
ATOM 8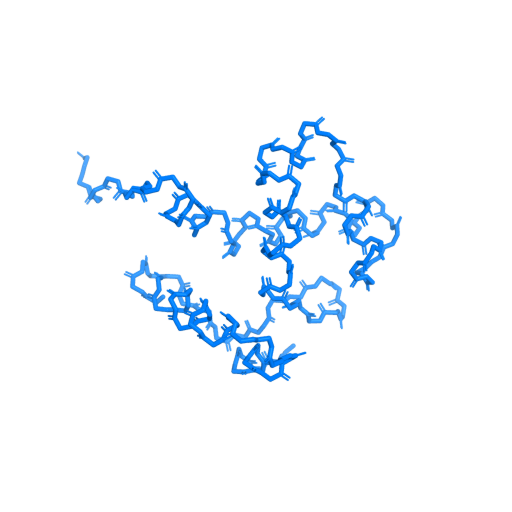69 C CA . PRO A 1 115 ? 68.574 54.224 -4.510 1.00 65.37 109 PRO A CA 1
ATOM 870 C C . PRO A 1 115 ? 69.805 54.899 -5.107 1.00 65.93 109 PRO A C 1
ATOM 871 O O . PRO A 1 115 ? 70.685 54.234 -5.657 1.00 66.23 109 PRO A O 1
ATOM 873 N N . PRO A 1 116 ? 69.850 56.225 -5.001 1.00 66.64 110 PRO A N 1
ATOM 874 C CA . PRO A 1 116 ? 70.964 57.010 -5.520 1.00 67.34 110 PRO A CA 1
ATOM 875 C C . PRO A 1 116 ? 72.281 56.317 -5.204 1.00 68.02 110 PRO A C 1
ATOM 876 O O . PRO A 1 116 ? 72.527 55.935 -4.057 1.00 68.35 110 PRO A O 1
ATOM 878 N N . PRO A 1 117 ? 73.116 56.148 -6.226 1.00 68.10 111 PRO A N 1
ATOM 879 C CA . PRO A 1 117 ? 74.412 55.494 -6.065 1.00 68.38 111 PRO A CA 1
ATOM 880 C C . PRO A 1 117 ? 75.112 55.959 -4.787 1.00 68.89 111 PRO A C 1
ATOM 881 O O . PRO A 1 117 ? 75.360 57.153 -4.604 1.00 69.02 111 PRO A O 1
ATOM 883 N N . GLU A 1 118 ? 75.422 55.010 -3.905 1.00 68.93 112 GLU A N 1
ATOM 884 C CA . GLU A 1 118 ? 76.090 55.319 -2.644 1.00 68.74 112 GLU A CA 1
ATOM 885 C C . GLU A 1 118 ? 77.384 56.099 -2.886 1.00 68.61 112 GLU A C 1
ATOM 886 O O . GLU A 1 118 ? 78.469 55.519 -2.963 1.00 68.35 112 GLU A O 1
ATOM 888 N N . VAL A 1 119 ? 77.255 57.418 -3.004 1.00 68.41 113 VAL A N 1
ATOM 889 C CA . VAL A 1 119 ? 78.401 58.290 -3.241 1.00 67.79 113 VAL A CA 1
ATOM 890 C C . VAL A 1 119 ? 78.535 59.341 -2.138 1.00 67.56 113 VAL A C 1
ATOM 891 O O . VAL A 1 119 ? 79.439 59.251 -1.306 1.00 67.90 113 VAL A O 1
ATOM 893 N N . PHE A 1 120 ? 77.633 60.324 -2.142 1.00 66.50 114 PHE A N 1
ATOM 894 C CA . PHE A 1 120 ? 77.618 61.415 -1.160 1.00 65.78 114 PHE A CA 1
ATOM 895 C C . PHE A 1 120 ? 78.903 61.601 -0.351 1.00 65.82 114 PHE A C 1
ATOM 896 O O . PHE A 1 120 ? 79.605 62.607 -0.586 1.00 65.72 114 PHE A O 1
#

CATH classification: 1.10.150.60

Nearest PDB structures (foldseek):
  2eh9-assembly1_A  TM=9.322E-01  e=4.949E-15  Homo sapiens
  4ljx-assembly2_B  TM=8.689E-01  e=1.331E-07  Homo sapiens
  5v9t-assembly2_B  TM=8.707E-01  e=3.312E-03  Homo sapiens
  2lm1-assembly1_A  TM=7.216E-01  e=9.554E-04  Drosophila melanogaster
  2eqy-assembly1_A  TM=7.208E-01  e=1.211E-03  Mus musculus

Organism: Homo sa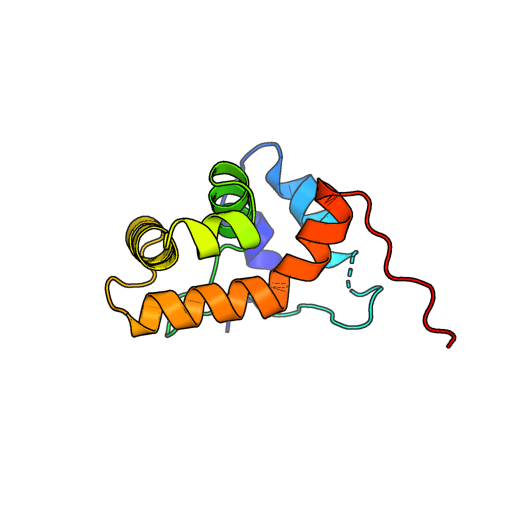piens (NCBI:txid9606)

InterPro domains:
  IPR001606 ARID DNA-binding domain [PF01388] (1139-1223)
  IPR001606 ARID DNA-binding domain [PS51011] (1136-1227)
  IPR001606 ARID DNA-binding domain [SM00501] (1137-1228)
  IPR021906 SWI/SNF-like complex subunit BAF250/Osa [PTHR12656] (616-2318)
  IPR033388 SWI/SNF-like complex subunit BAF250, C-terminal [PF12031] (2010-2265)
  IPR036431 ARID DNA-binding domain superfamily [G3DSA:1.10.150.60] (1118-1242)
  IPR036431 ARID DNA-binding domain superfamily [SSF46774] (1121-1234)
  IPR038040 AT-rich interactive domain-containing protein 1B, ARID domain [cd16877] (1137-1229)

Radius of gyration: 14.05 Å; Cα contacts (8 Å, |Δi|>4): 104; chains: 1; bounding box: 35×35×31 Å

Secondary structure (DSSP, 8-state):
--BTTHHHHS---TTHHHHHHHHHH--TTS----B--EETTEE--HHHHHHHHHHHTSHHHHHHHT-HHHHHHHTTS-SSHHHHHHHHHHHHHHTHHHHHHHHH------S--

B-factor: mean 26.56, std 12.9, range [10.63, 69.02]